Protein AF-A0A2T7V5H2-F1 (afdb_monomer_lite)

Foldseek 3Di:
DDDDPPPDDDDCNAPLCNQAPPDDPVVLLVCLADPVLVVQQQPPPWGHDDDPDTAGRAHDDPWDWDQDPQVSDTFTWGQHHNRDTWGQFDWDDDPDGAIETDGNDPVRVVVVCVVVPDDPPDHDYDDDDDDDDDDDDD

pLDDT: mean 70.12, std 19.69, range [25.98, 92.31]

Radius of gyration: 20.28 Å; chains: 1; bounding box: 45×27×68 Å

Structure (mmCIF, N/CA/C/O backbone):
data_AF-A0A2T7V5H2-F1
#
_entry.id   AF-A0A2T7V5H2-F1
#
loop_
_atom_site.group_PDB
_atom_site.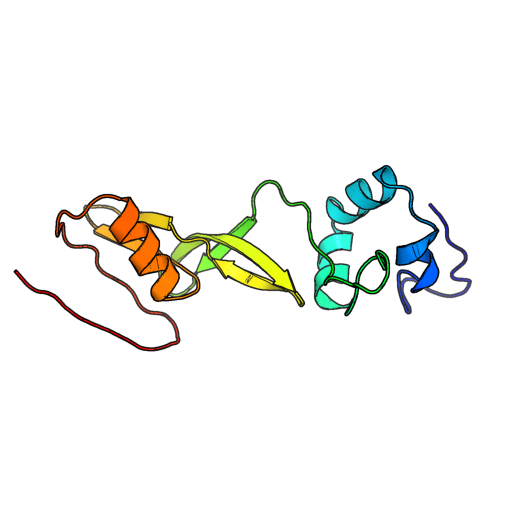id
_atom_site.type_symbol
_atom_site.label_atom_id
_atom_site.label_alt_id
_atom_site.label_comp_id
_atom_site.label_asym_id
_atom_site.label_entity_id
_atom_site.label_seq_id
_atom_site.pdbx_PDB_ins_code
_atom_site.Cartn_x
_atom_site.Cartn_y
_atom_site.Cartn_z
_atom_site.occupancy
_atom_site.B_iso_or_equiv
_atom_site.auth_seq_id
_atom_site.auth_comp_id
_atom_site.auth_asym_id
_atom_site.auth_atom_id
_atom_site.pdbx_PDB_model_num
ATOM 1 N N . MET A 1 1 ? 5.709 6.382 -27.370 1.00 47.69 1 MET A N 1
ATOM 2 C CA . MET A 1 1 ? 5.971 5.511 -26.205 1.00 47.69 1 MET A CA 1
ATOM 3 C C . MET A 1 1 ? 6.611 4.250 -26.751 1.00 47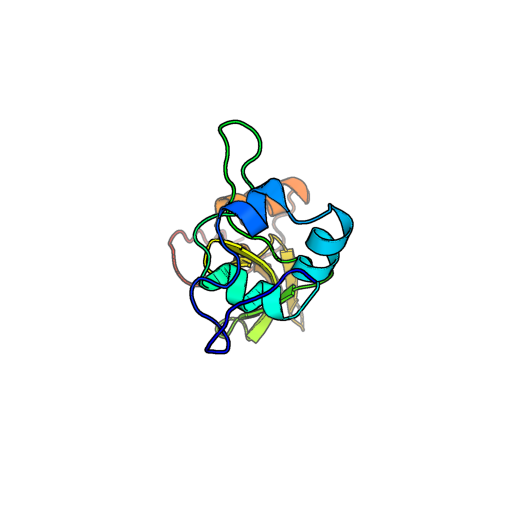.69 1 MET A C 1
ATOM 5 O O . MET A 1 1 ? 5.943 3.560 -27.504 1.00 47.69 1 MET A O 1
ATOM 9 N N . GLY A 1 2 ? 7.921 4.077 -26.551 1.00 39.69 2 GLY A N 1
ATOM 10 C CA . GLY A 1 2 ? 8.749 3.197 -27.388 1.00 39.69 2 GLY A CA 1
ATOM 11 C C . GLY A 1 2 ? 8.241 1.757 -27.470 1.00 39.69 2 GLY A C 1
ATOM 12 O O . GLY A 1 2 ? 8.140 1.091 -26.444 1.00 39.69 2 GLY A O 1
ATOM 13 N N . GLY A 1 3 ? 7.953 1.307 -28.691 1.00 34.72 3 GLY A N 1
ATOM 14 C CA . GLY A 1 3 ? 7.560 -0.060 -29.000 1.00 34.72 3 GLY A CA 1
ATOM 15 C C . GLY A 1 3 ? 7.834 -0.388 -30.465 1.00 34.72 3 GLY A C 1
ATOM 16 O O . GLY A 1 3 ? 7.487 0.400 -31.343 1.00 34.72 3 GLY A O 1
ATOM 17 N N . ASP A 1 4 ? 8.437 -1.554 -30.691 1.00 43.16 4 ASP A N 1
ATOM 18 C CA . ASP A 1 4 ? 8.028 -2.442 -31.779 1.00 43.16 4 ASP A CA 1
ATOM 19 C C . ASP A 1 4 ? 8.130 -3.901 -31.297 1.00 43.16 4 ASP A C 1
ATOM 21 O O . ASP A 1 4 ? 9.176 -4.550 -31.355 1.00 43.16 4 ASP A O 1
ATOM 25 N N . ASP A 1 5 ? 7.011 -4.376 -30.750 1.00 52.88 5 ASP A N 1
ATOM 26 C CA . ASP A 1 5 ? 6.768 -5.737 -30.273 1.00 52.88 5 ASP A CA 1
ATOM 27 C C . ASP A 1 5 ? 6.081 -6.528 -31.390 1.00 52.88 5 ASP A C 1
ATOM 29 O O . ASP A 1 5 ? 4.908 -6.891 -31.280 1.00 52.88 5 ASP A O 1
ATOM 33 N N . GLY A 1 6 ? 6.796 -6.740 -32.496 1.00 43.31 6 GLY A N 1
ATOM 34 C CA . GLY A 1 6 ? 6.236 -6.973 -33.831 1.00 43.31 6 GLY A CA 1
ATOM 35 C C . GLY A 1 6 ? 5.228 -8.110 -34.051 1.00 43.31 6 GLY A C 1
ATOM 36 O O . GLY A 1 6 ? 4.857 -8.323 -35.202 1.00 43.31 6 GLY A O 1
ATOM 37 N N . LYS A 1 7 ? 4.760 -8.854 -33.034 1.00 44.16 7 LYS A N 1
ATOM 38 C CA . LYS A 1 7 ? 3.626 -9.772 -33.220 1.00 44.16 7 LYS A CA 1
ATOM 39 C C . LYS A 1 7 ? 2.490 -9.759 -32.197 1.00 44.16 7 LYS A C 1
ATOM 41 O O . LYS A 1 7 ? 1.394 -9.972 -32.682 1.00 44.16 7 LYS A O 1
ATOM 46 N N . TRP A 1 8 ? 2.624 -9.532 -30.883 1.00 44.47 8 TRP A N 1
ATOM 47 C CA . TRP A 1 8 ? 1.439 -9.592 -29.988 1.00 44.47 8 TRP A CA 1
ATOM 48 C C . TRP A 1 8 ? 1.571 -8.844 -28.648 1.00 44.47 8 TRP A C 1
ATOM 50 O O . TRP A 1 8 ? 2.653 -8.631 -28.108 1.00 44.47 8 TRP A O 1
ATOM 60 N N . LEU A 1 9 ? 0.386 -8.531 -28.115 1.00 41.41 9 LEU A N 1
ATOM 61 C CA . LEU A 1 9 ? -0.007 -7.749 -26.941 1.00 41.41 9 LEU A CA 1
ATOM 62 C C . LEU A 1 9 ? 0.493 -8.301 -25.581 1.00 41.41 9 LEU A C 1
ATOM 64 O O . LEU A 1 9 ? -0.333 -8.739 -24.793 1.00 41.41 9 LEU A O 1
ATOM 68 N N . LEU A 1 10 ? 1.802 -8.220 -25.278 1.00 47.22 10 LEU A N 1
ATOM 69 C CA . LEU A 1 10 ? 2.489 -8.521 -23.988 1.00 47.22 10 LEU A CA 1
ATOM 70 C C . LEU A 1 10 ? 3.317 -9.833 -23.973 1.00 47.22 10 LEU A C 1
ATOM 72 O O . LEU A 1 10 ? 2.843 -10.866 -23.500 1.00 47.22 10 LEU A O 1
ATOM 76 N N . LYS A 1 11 ? 4.609 -9.786 -24.340 1.00 36.03 11 LYS A N 1
ATOM 77 C CA . LYS A 1 11 ? 5.621 -10.762 -23.866 1.00 36.03 11 LYS A CA 1
ATOM 78 C C . LYS A 1 11 ? 6.936 -10.050 -23.521 1.00 36.03 11 LYS A C 1
ATOM 80 O O . LYS A 1 11 ? 7.498 -9.371 -24.362 1.00 36.03 11 LYS A O 1
ATOM 85 N N . ASP A 1 12 ? 7.366 -10.173 -22.259 1.00 44.19 12 ASP A N 1
ATOM 86 C CA . ASP A 1 12 ? 8.454 -9.412 -21.601 1.00 44.19 12 ASP A CA 1
ATOM 87 C C . ASP A 1 12 ? 8.287 -7.877 -21.584 1.00 44.19 12 ASP A C 1
ATOM 89 O O . ASP A 1 12 ? 9.259 -7.132 -21.583 1.00 44.19 12 ASP A O 1
ATOM 93 N N . VAL A 1 13 ? 7.019 -7.455 -21.483 1.00 52.31 13 VAL A N 1
ATOM 94 C CA . VAL A 1 13 ? 6.319 -6.139 -21.442 1.00 52.31 13 VAL A CA 1
ATOM 95 C C . VAL A 1 13 ? 7.099 -4.826 -21.238 1.00 52.31 13 VAL A C 1
ATOM 97 O O . VAL A 1 13 ? 6.612 -3.766 -21.608 1.00 52.31 13 VAL A O 1
ATOM 100 N N . VAL A 1 14 ? 8.288 -4.838 -20.657 1.00 53.06 14 VAL A N 1
ATOM 101 C CA . VAL A 1 14 ? 9.285 -3.791 -20.876 1.00 53.06 14 VAL A CA 1
ATOM 102 C C . VAL A 1 14 ? 10.624 -4.515 -20.855 1.00 53.06 14 VAL A C 1
ATOM 104 O O . VAL A 1 14 ? 11.012 -5.029 -19.800 1.00 53.06 14 VAL A O 1
ATOM 107 N N . CYS A 1 15 ? 11.329 -4.556 -21.989 1.00 58.19 15 CYS A N 1
ATOM 108 C CA . CYS A 1 15 ? 12.658 -5.153 -22.055 1.00 58.19 15 CYS A CA 1
ATOM 109 C C . CYS A 1 15 ? 13.528 -4.596 -20.911 1.00 58.19 15 CYS A C 1
ATOM 111 O O . CYS A 1 15 ? 13.383 -3.427 -20.547 1.00 58.19 15 CYS A O 1
ATOM 113 N N . GLY A 1 16 ? 14.409 -5.403 -20.302 1.00 53.94 16 GLY A N 1
ATOM 114 C CA . GLY A 1 16 ? 15.227 -4.950 -19.163 1.00 53.94 16 GLY A CA 1
ATOM 115 C C . GLY A 1 16 ? 15.872 -3.583 -19.423 1.00 53.94 16 GLY A C 1
ATOM 116 O O . GLY A 1 16 ? 15.750 -2.703 -18.583 1.00 53.94 16 GLY A O 1
ATOM 117 N N . VAL A 1 17 ? 16.391 -3.397 -20.643 1.00 56.97 17 VAL A N 1
ATOM 118 C CA . VAL A 1 17 ? 16.966 -2.155 -21.193 1.00 56.97 17 VAL A CA 1
ATOM 119 C C . VAL A 1 17 ? 15.951 -1.006 -21.275 1.00 56.97 17 VAL A C 1
ATOM 121 O O . VAL A 1 17 ? 16.239 0.127 -20.912 1.00 56.97 17 VAL A O 1
ATOM 124 N N . CYS A 1 18 ? 14.723 -1.284 -21.697 1.00 55.97 18 CYS A N 1
ATOM 125 C CA . CYS A 1 18 ? 13.651 -0.310 -21.850 1.00 55.97 18 CYS A CA 1
ATOM 126 C C . CYS A 1 18 ? 13.236 0.261 -20.476 1.00 55.97 18 CYS A C 1
ATOM 128 O O . CYS A 1 18 ? 13.006 1.461 -20.325 1.00 55.97 18 CYS A O 1
ATOM 130 N N . ASN A 1 19 ? 13.222 -0.590 -19.441 1.00 53.19 19 ASN A N 1
ATOM 131 C CA . ASN A 1 19 ? 12.900 -0.195 -18.068 1.00 53.19 19 ASN A CA 1
ATOM 132 C C . ASN A 1 19 ? 14.096 0.453 -17.350 1.00 53.19 19 ASN A C 1
ATOM 134 O O . ASN A 1 19 ? 13.901 1.153 -16.357 1.00 53.19 19 ASN A O 1
ATOM 138 N N . THR A 1 20 ? 15.330 0.192 -17.799 1.00 54.56 20 THR A N 1
ATOM 139 C CA . THR A 1 20 ? 16.552 0.695 -17.158 1.00 54.56 20 THR A CA 1
ATOM 140 C C . THR A 1 20 ? 17.102 1.969 -17.787 1.00 54.56 20 THR A C 1
ATOM 142 O O . THR A 1 20 ? 17.542 2.854 -17.051 1.00 54.56 20 THR A O 1
ATOM 145 N N . ASP A 1 21 ? 17.028 2.092 -19.109 1.00 55.91 21 ASP A N 1
ATOM 146 C CA . ASP A 1 21 ? 17.827 3.055 -19.872 1.00 55.91 21 ASP A CA 1
ATOM 147 C C . ASP A 1 21 ? 16.996 3.937 -20.816 1.00 55.91 21 ASP A C 1
ATOM 149 O O . ASP A 1 21 ? 17.432 5.041 -21.129 1.00 55.91 21 ASP A O 1
ATOM 153 N N . VAL A 1 22 ? 15.794 3.509 -21.226 1.00 64.88 22 VAL A N 1
ATOM 154 C CA . VAL A 1 22 ? 15.004 4.219 -22.255 1.00 64.88 22 VAL A CA 1
ATOM 155 C C . VAL A 1 22 ? 13.992 5.202 -21.667 1.00 64.88 22 VAL A C 1
ATOM 157 O O . VAL A 1 22 ? 13.866 6.315 -22.172 1.00 64.88 22 VAL A O 1
ATOM 160 N N . PHE A 1 23 ? 13.271 4.840 -20.600 1.00 66.50 23 PHE A N 1
ATOM 161 C CA . PHE A 1 23 ? 12.230 5.732 -20.081 1.00 66.50 23 PHE A CA 1
ATOM 162 C C . PHE A 1 23 ? 12.793 6.991 -19.419 1.00 66.50 23 PHE A C 1
ATOM 164 O O . PHE A 1 23 ? 13.603 6.943 -18.479 1.00 66.50 23 PHE A O 1
ATOM 171 N N . SER A 1 24 ? 12.250 8.134 -19.837 1.00 73.56 24 SER A N 1
ATOM 172 C CA . SER A 1 24 ? 12.423 9.390 -19.121 1.00 73.56 24 SER A CA 1
ATOM 173 C C . SER A 1 24 ? 11.790 9.312 -17.716 1.00 73.56 24 SER A C 1
ATOM 175 O O . SER A 1 24 ? 10.890 8.498 -17.452 1.00 73.56 24 SER A O 1
ATOM 177 N N . PRO A 1 25 ? 12.220 10.164 -16.767 1.00 77.31 25 PRO A N 1
ATOM 178 C CA . PRO A 1 25 ? 11.605 10.227 -15.442 1.00 77.31 25 PRO A CA 1
ATOM 179 C C . PRO A 1 25 ? 10.093 10.503 -15.479 1.00 77.31 25 PRO A C 1
ATOM 181 O O . PRO A 1 25 ? 9.358 9.985 -14.638 1.00 77.31 25 PRO A O 1
ATOM 184 N N . MET A 1 26 ? 9.620 11.284 -16.457 1.00 81.88 26 MET A N 1
ATOM 185 C CA . MET A 1 26 ? 8.200 11.607 -16.614 1.00 81.88 26 MET A CA 1
ATOM 186 C C . MET A 1 26 ? 7.395 10.395 -17.086 1.00 81.88 26 MET A C 1
ATOM 188 O O . MET A 1 26 ? 6.397 10.048 -16.457 1.00 81.88 26 MET A O 1
ATOM 192 N N . GLU A 1 27 ? 7.858 9.693 -18.121 1.00 78.62 27 GLU A N 1
ATOM 193 C CA . GLU A 1 27 ? 7.207 8.467 -18.603 1.00 78.62 27 GLU A CA 1
ATOM 194 C C . GLU A 1 27 ? 7.159 7.395 -17.513 1.00 78.62 27 GLU A C 1
ATOM 196 O O . GLU A 1 27 ? 6.160 6.697 -17.368 1.00 78.62 27 GLU A O 1
ATOM 201 N N . THR A 1 28 ? 8.197 7.313 -16.676 1.00 76.81 28 THR A N 1
ATOM 202 C CA . THR A 1 28 ? 8.211 6.396 -15.530 1.00 76.81 28 THR A CA 1
ATOM 203 C C . THR A 1 28 ? 7.101 6.726 -14.528 1.00 76.81 28 THR A C 1
ATOM 205 O O . THR A 1 28 ? 6.439 5.812 -14.037 1.00 76.81 28 THR A O 1
ATOM 208 N N . LYS A 1 29 ? 6.872 8.013 -14.225 1.00 82.19 29 LYS A N 1
ATOM 209 C CA . LYS A 1 29 ? 5.777 8.441 -13.338 1.00 82.19 29 LYS A CA 1
ATOM 210 C C . LYS A 1 29 ? 4.415 8.109 -13.938 1.00 82.19 29 LYS A C 1
ATOM 212 O O . LYS A 1 29 ? 3.599 7.505 -13.251 1.00 82.19 29 LYS A O 1
ATOM 217 N N . VAL A 1 30 ? 4.207 8.424 -15.218 1.00 84.00 30 VAL A N 1
ATOM 218 C CA . VAL A 1 30 ? 2.964 8.097 -15.938 1.00 84.00 30 VAL A CA 1
ATOM 219 C C . VAL A 1 30 ? 2.711 6.591 -15.909 1.00 84.00 30 VAL A C 1
ATOM 221 O O . VAL A 1 30 ? 1.629 6.151 -15.538 1.00 84.00 30 VAL A O 1
ATOM 224 N N . MET A 1 31 ? 3.732 5.780 -16.186 1.00 82.31 31 MET A N 1
ATOM 225 C CA . MET A 1 31 ? 3.621 4.323 -16.142 1.00 82.31 31 MET A CA 1
ATOM 226 C C . MET A 1 31 ? 3.288 3.781 -14.746 1.00 82.31 31 MET A C 1
ATOM 228 O O . MET A 1 31 ? 2.568 2.791 -14.656 1.00 82.31 31 MET A O 1
ATOM 232 N N . ARG A 1 32 ? 3.797 4.392 -13.667 1.00 83.50 32 ARG A N 1
ATOM 233 C CA . ARG A 1 32 ? 3.504 3.987 -12.276 1.00 83.50 32 ARG A CA 1
ATOM 234 C C . ARG A 1 32 ? 2.132 4.439 -11.781 1.00 83.50 32 ARG A C 1
ATOM 236 O O . ARG A 1 32 ? 1.593 3.791 -10.894 1.00 83.50 32 ARG A O 1
ATOM 243 N N . ALA A 1 33 ? 1.602 5.527 -12.334 1.00 86.75 33 ALA A N 1
ATOM 244 C CA . ALA A 1 33 ? 0.247 6.005 -12.063 1.00 86.75 33 ALA A CA 1
ATOM 245 C C . ALA A 1 33 ? -0.808 5.311 -12.946 1.00 86.75 33 ALA A C 1
ATOM 247 O O . ALA A 1 33 ? -1.999 5.371 -12.662 1.00 86.75 33 ALA A O 1
ATOM 248 N N . SER A 1 34 ? -0.383 4.667 -14.037 1.00 86.00 34 SER A N 1
ATOM 249 C CA . SER A 1 34 ? -1.282 3.970 -14.957 1.00 86.00 34 SER A CA 1
ATOM 250 C C . SER A 1 34 ? -1.749 2.609 -14.413 1.00 86.00 34 SER A C 1
ATOM 252 O O . SER A 1 34 ? -1.020 1.974 -13.646 1.00 86.00 34 SER A O 1
ATOM 254 N N . PRO A 1 35 ? -2.884 2.069 -14.900 1.00 84.38 35 PRO A N 1
ATOM 255 C CA . PRO A 1 35 ? -3.341 0.715 -14.565 1.00 84.38 35 PRO A CA 1
ATOM 256 C C . PRO A 1 35 ? -2.319 -0.389 -14.884 1.00 84.38 35 PRO A C 1
ATOM 258 O O . PRO A 1 35 ? -2.309 -1.441 -14.246 1.00 84.38 35 PRO A O 1
ATOM 261 N N . LEU A 1 36 ? -1.406 -0.143 -15.834 1.00 83.75 36 LEU A N 1
ATOM 262 C CA . LEU A 1 36 ? -0.325 -1.075 -16.169 1.00 83.75 36 LEU A CA 1
ATOM 263 C C . LEU A 1 36 ? 0.627 -1.307 -14.988 1.00 83.75 36 LEU A C 1
ATOM 265 O O . LEU A 1 36 ? 1.272 -2.353 -14.925 1.00 83.75 36 LEU A O 1
ATOM 269 N N . ALA A 1 37 ? 0.713 -0.370 -14.039 1.00 83.75 37 ALA A N 1
ATOM 270 C CA . ALA A 1 37 ? 1.537 -0.510 -12.844 1.00 83.75 37 ALA A CA 1
ATOM 271 C C . ALA A 1 37 ? 1.147 -1.741 -12.010 1.00 83.75 37 ALA A C 1
ATOM 273 O O . ALA A 1 37 ? 2.033 -2.405 -11.475 1.00 83.75 37 ALA A O 1
ATOM 274 N N . ILE A 1 38 ? -0.143 -2.096 -11.977 1.00 84.00 38 ILE A N 1
ATOM 275 C CA . ILE A 1 38 ? -0.652 -3.281 -11.274 1.00 84.00 38 ILE A CA 1
ATOM 276 C C . ILE A 1 38 ? -0.061 -4.543 -11.899 1.00 84.00 38 ILE A C 1
ATOM 278 O O . ILE A 1 38 ? 0.643 -5.299 -11.235 1.00 84.00 38 ILE A O 1
ATOM 282 N N . ALA A 1 39 ? -0.260 -4.737 -13.205 1.00 83.38 39 ALA A N 1
ATOM 283 C CA . ALA A 1 39 ? 0.279 -5.895 -13.917 1.00 83.38 39 ALA A CA 1
ATOM 284 C C . ALA A 1 39 ? 1.807 -5.996 -13.770 1.00 83.38 39 ALA A C 1
ATOM 286 O O . ALA A 1 39 ? 2.354 -7.086 -13.595 1.00 83.38 39 ALA A O 1
ATOM 287 N N . ARG A 1 40 ? 2.501 -4.853 -13.784 1.00 80.44 40 ARG A N 1
ATOM 288 C CA . ARG A 1 40 ? 3.949 -4.788 -13.574 1.00 80.44 40 ARG A CA 1
ATOM 289 C C . ARG A 1 40 ? 4.357 -5.223 -12.174 1.00 80.44 40 ARG A C 1
ATOM 291 O O . ARG A 1 40 ? 5.325 -5.965 -12.065 1.00 80.44 40 ARG A O 1
ATOM 298 N N . LEU A 1 41 ? 3.636 -4.811 -11.136 1.00 84.25 41 LEU A N 1
ATOM 299 C CA . LEU A 1 41 ? 3.931 -5.196 -9.757 1.00 84.25 41 LEU A CA 1
ATOM 300 C C . LEU A 1 41 ? 3.888 -6.719 -9.557 1.00 84.25 41 LEU A C 1
ATOM 302 O O . LEU A 1 41 ? 4.745 -7.265 -8.867 1.00 84.25 41 LEU A O 1
ATOM 306 N N . PHE A 1 42 ? 2.935 -7.399 -10.204 1.00 82.75 42 PHE A N 1
ATOM 307 C CA . PHE A 1 42 ? 2.780 -8.855 -10.121 1.00 82.75 42 PHE A CA 1
ATOM 308 C C . PHE A 1 42 ? 3.727 -9.636 -11.037 1.00 82.75 42 PHE A C 1
ATOM 310 O O . PHE A 1 42 ? 4.144 -10.741 -10.697 1.00 82.75 42 PHE A O 1
ATOM 317 N N . LYS A 1 43 ? 4.025 -9.117 -12.235 1.00 79.31 43 LYS A N 1
ATOM 318 C CA . LYS A 1 43 ? 4.751 -9.874 -13.270 1.00 79.31 43 LYS A CA 1
ATOM 319 C C . LYS A 1 43 ? 6.231 -9.525 -13.375 1.00 79.31 43 LYS A C 1
ATOM 321 O O . LYS A 1 43 ? 7.005 -10.355 -13.844 1.00 79.31 43 LYS A O 1
ATOM 326 N N . GLN A 1 44 ? 6.646 -8.323 -12.980 1.00 75.00 44 GLN A N 1
ATOM 327 C CA . GLN A 1 44 ? 8.038 -7.897 -13.102 1.00 75.00 44 GLN A CA 1
ATOM 328 C C . GLN A 1 44 ? 8.794 -8.153 -11.797 1.00 75.00 44 GLN A C 1
ATOM 330 O O . GLN A 1 44 ? 8.471 -7.609 -10.748 1.00 75.00 44 GLN A O 1
ATOM 335 N N . THR A 1 45 ? 9.875 -8.924 -11.883 1.00 69.38 45 THR A N 1
ATOM 336 C CA . THR A 1 45 ? 10.753 -9.221 -10.739 1.00 69.38 45 THR A CA 1
ATOM 337 C C . THR A 1 45 ? 11.688 -8.065 -10.374 1.00 69.38 45 THR A C 1
ATOM 339 O O . THR A 1 45 ? 12.239 -8.039 -9.276 1.00 69.38 45 THR A O 1
ATOM 342 N N . ARG A 1 46 ? 11.895 -7.098 -11.282 1.00 70.25 46 ARG A N 1
ATOM 343 C CA . ARG A 1 46 ? 12.859 -5.997 -11.120 1.00 70.25 46 ARG A CA 1
ATOM 344 C C . ARG A 1 46 ? 12.424 -4.706 -11.814 1.00 70.25 46 ARG A C 1
ATOM 346 O O . ARG A 1 46 ? 11.783 -4.727 -12.863 1.00 70.25 46 ARG A O 1
ATOM 353 N N . SER A 1 47 ? 12.838 -3.578 -11.245 1.00 68.81 47 SER A N 1
ATOM 354 C CA . SER A 1 47 ? 12.696 -2.226 -11.797 1.00 68.81 47 SER A CA 1
ATOM 355 C C . SER A 1 47 ? 14.011 -1.702 -12.399 1.00 68.81 47 SER A C 1
ATOM 357 O O . SER A 1 47 ? 14.985 -2.445 -12.543 1.00 68.81 47 SER A O 1
ATOM 359 N N . ARG A 1 48 ? 14.029 -0.409 -12.763 1.00 65.75 48 ARG A N 1
ATOM 360 C CA . ARG A 1 48 ? 15.188 0.320 -13.294 1.00 65.75 48 ARG A CA 1
ATOM 361 C C . ARG A 1 48 ? 16.446 0.074 -12.456 1.00 65.75 48 ARG A C 1
ATOM 363 O O . ARG A 1 48 ? 16.458 0.298 -11.247 1.00 65.75 48 ARG A O 1
ATOM 370 N N . LYS A 1 49 ? 17.528 -0.328 -13.121 1.00 64.06 49 LYS A N 1
ATOM 371 C CA . LYS A 1 49 ? 18.859 -0.439 -12.521 1.00 64.06 49 LYS A CA 1
ATOM 372 C C . LYS A 1 49 ? 19.370 0.965 -12.210 1.00 64.06 49 LYS A C 1
ATOM 374 O O . LYS A 1 49 ? 19.451 1.811 -13.095 1.00 64.06 49 LYS A O 1
ATOM 379 N N . ARG A 1 50 ? 19.726 1.210 -10.951 1.00 62.16 50 ARG A N 1
ATOM 380 C CA . ARG A 1 50 ? 20.394 2.439 -10.508 1.00 62.16 50 ARG A CA 1
ATOM 381 C C . ARG A 1 50 ? 21.743 2.038 -9.916 1.00 62.16 50 ARG A C 1
ATOM 383 O O . ARG A 1 50 ? 21.833 1.605 -8.767 1.00 62.16 50 ARG A O 1
ATOM 390 N N . GLY A 1 51 ? 22.794 2.097 -10.734 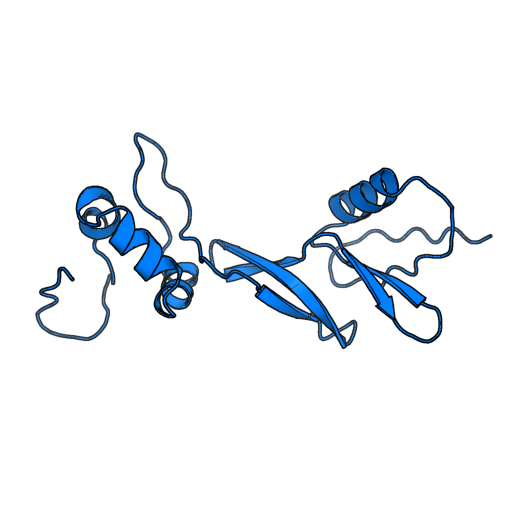1.00 66.88 51 GLY A N 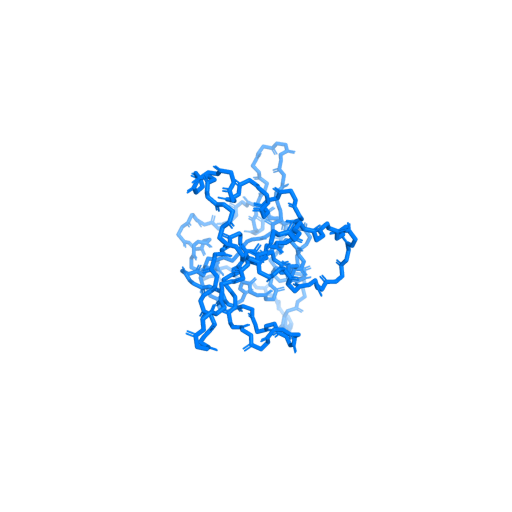1
ATOM 391 C CA . GLY A 1 51 ? 24.115 1.572 -10.370 1.00 66.88 51 GLY A CA 1
ATOM 392 C C . GLY A 1 51 ? 24.105 0.044 -10.212 1.00 66.88 51 GLY A C 1
ATOM 393 O O . GLY A 1 51 ? 23.667 -0.669 -11.111 1.00 66.88 51 GLY A O 1
ATOM 394 N N . LYS A 1 52 ? 24.575 -0.479 -9.069 1.00 58.84 52 LYS A N 1
ATOM 395 C CA . LYS A 1 52 ? 24.550 -1.927 -8.754 1.00 58.84 52 LYS A CA 1
ATOM 396 C C . LYS A 1 52 ? 23.236 -2.410 -8.114 1.00 58.84 52 LYS A C 1
ATOM 398 O O . LYS A 1 52 ? 23.137 -3.582 -7.773 1.00 58.84 52 LYS A O 1
ATOM 403 N N . ARG A 1 53 ? 22.244 -1.532 -7.923 1.00 63.38 53 ARG A N 1
ATOM 404 C CA . ARG A 1 53 ? 20.990 -1.850 -7.222 1.00 63.38 53 ARG A CA 1
ATOM 405 C C . ARG A 1 53 ? 19.805 -1.909 -8.187 1.00 63.38 53 ARG A C 1
ATOM 407 O O . ARG A 1 53 ? 19.678 -1.070 -9.081 1.00 63.38 53 ARG A O 1
ATOM 414 N N . THR A 1 54 ? 18.921 -2.874 -7.959 1.00 67.62 54 THR A N 1
ATOM 415 C CA . THR A 1 54 ? 17.588 -2.980 -8.570 1.00 67.62 54 THR A CA 1
ATOM 416 C C . THR A 1 54 ? 16.557 -3.097 -7.454 1.00 67.62 54 THR A C 1
ATOM 418 O O . THR A 1 54 ? 16.777 -3.854 -6.513 1.00 67.62 54 THR A O 1
ATOM 421 N N . ALA A 1 55 ? 15.449 -2.365 -7.552 1.00 72.06 55 ALA A N 1
ATOM 422 C CA . ALA A 1 55 ? 14.317 -2.493 -6.630 1.00 72.06 55 ALA A CA 1
ATOM 423 C C . ALA A 1 55 ? 13.172 -3.269 -7.293 1.00 72.06 55 ALA A C 1
ATOM 425 O O . ALA A 1 55 ? 13.166 -3.413 -8.519 1.00 72.06 55 ALA A O 1
ATOM 426 N N . ALA A 1 56 ? 12.181 -3.712 -6.525 1.00 74.12 56 ALA A N 1
ATOM 427 C CA . ALA A 1 56 ? 10.921 -4.179 -7.096 1.00 74.12 56 ALA A CA 1
ATOM 428 C C . ALA A 1 56 ? 10.181 -3.024 -7.812 1.00 74.12 56 ALA A C 1
ATOM 430 O O . ALA A 1 56 ? 10.440 -1.849 -7.522 1.00 74.12 56 ALA A O 1
ATOM 431 N N . PRO A 1 57 ? 9.298 -3.313 -8.784 1.00 77.94 57 PRO A N 1
ATOM 432 C CA . PRO A 1 57 ? 8.363 -2.318 -9.302 1.00 77.94 57 PRO A CA 1
ATOM 433 C C . PRO A 1 57 ? 7.506 -1.741 -8.169 1.00 77.94 57 PRO A C 1
ATOM 435 O O . PRO A 1 57 ? 7.229 -2.434 -7.198 1.00 77.94 57 PRO A O 1
ATOM 438 N N . SER A 1 58 ? 7.077 -0.489 -8.311 1.00 82.06 58 SER A N 1
ATOM 439 C CA . SER A 1 58 ? 6.160 0.162 -7.375 1.00 82.06 58 SER A CA 1
ATOM 440 C C . SER A 1 58 ? 5.005 0.812 -8.124 1.00 82.06 58 SER A C 1
ATOM 442 O O . SER A 1 58 ? 5.140 1.173 -9.300 1.00 82.06 58 SER A O 1
ATOM 444 N N . ILE A 1 59 ? 3.878 0.959 -7.436 1.00 86.94 59 ILE A N 1
ATOM 445 C CA . ILE A 1 59 ? 2.688 1.648 -7.932 1.00 86.94 59 ILE A CA 1
ATOM 446 C C . ILE A 1 59 ? 2.650 3.030 -7.290 1.00 86.94 59 ILE A C 1
ATOM 448 O O . ILE A 1 59 ? 2.978 3.186 -6.118 1.00 86.94 59 ILE A O 1
ATOM 452 N N . TYR A 1 60 ? 2.278 4.040 -8.070 1.00 85.62 60 TYR A N 1
ATOM 453 C CA . TYR A 1 60 ? 1.968 5.355 -7.531 1.00 85.62 60 TYR A CA 1
ATOM 454 C C . TYR A 1 60 ? 0.451 5.487 -7.433 1.00 85.62 60 TYR A C 1
ATOM 456 O O . TYR A 1 60 ? -0.206 5.890 -8.390 1.00 85.62 60 TYR A O 1
ATOM 464 N N . ALA A 1 61 ? -0.087 5.099 -6.281 1.00 83.81 61 ALA A N 1
ATOM 465 C CA . ALA A 1 61 ? -1.482 5.298 -5.925 1.00 83.81 61 ALA A CA 1
ATOM 466 C C . ALA A 1 61 ? -1.528 6.316 -4.774 1.00 83.81 61 ALA A C 1
ATOM 468 O O . ALA A 1 61 ? -0.887 6.069 -3.755 1.00 83.81 61 ALA A O 1
ATOM 469 N N . PRO A 1 62 ? -2.236 7.454 -4.917 1.00 82.50 62 PRO A N 1
ATOM 470 C CA . PRO A 1 62 ? -2.382 8.417 -3.825 1.00 82.50 62 PRO A CA 1
ATOM 471 C C . PRO A 1 62 ? -3.038 7.804 -2.588 1.00 82.50 62 PRO A C 1
ATOM 473 O O . PRO A 1 62 ? -2.727 8.199 -1.472 1.00 82.50 62 PRO A O 1
ATOM 476 N N . VAL A 1 63 ? -3.941 6.846 -2.809 1.00 85.44 63 VAL A N 1
ATOM 477 C CA . VAL A 1 63 ? -4.659 6.120 -1.769 1.00 85.44 63 VAL A CA 1
ATOM 478 C C . VAL A 1 63 ? -4.833 4.674 -2.222 1.00 85.44 63 VAL A C 1
ATOM 480 O O . VAL A 1 63 ? -5.082 4.418 -3.404 1.00 85.44 63 VAL A O 1
ATOM 483 N N . SER A 1 64 ? -4.686 3.730 -1.300 1.00 89.62 64 SER A N 1
ATOM 484 C CA . SER A 1 64 ? -4.838 2.304 -1.561 1.00 89.62 64 SER A CA 1
ATOM 485 C C . SER A 1 64 ? -5.452 1.629 -0.341 1.00 89.62 64 SER A C 1
ATOM 487 O O . SER A 1 64 ? -4.987 1.807 0.783 1.00 89.62 64 SER A O 1
ATOM 489 N N . TYR A 1 65 ? -6.510 0.859 -0.578 1.00 91.50 65 TYR A N 1
ATOM 490 C CA . TYR A 1 65 ? -7.317 0.249 0.470 1.00 91.50 65 TYR A CA 1
ATOM 491 C C . TYR A 1 65 ? -7.385 -1.265 0.310 1.00 91.50 65 TYR A C 1
ATOM 493 O O . TYR A 1 65 ? -7.422 -1.774 -0.813 1.00 91.50 65 TYR A O 1
ATOM 501 N N . PHE A 1 66 ? -7.390 -1.966 1.435 1.00 90.06 66 PHE A N 1
ATOM 502 C CA . PHE A 1 66 ? -7.594 -3.399 1.564 1.00 90.06 66 PHE A CA 1
ATOM 503 C C . PHE A 1 66 ? -8.920 -3.635 2.277 1.00 90.06 66 PHE A C 1
ATOM 505 O O . PHE A 1 66 ? -9.124 -3.129 3.377 1.00 90.06 66 PHE A O 1
ATOM 512 N N . ASP A 1 67 ? -9.812 -4.393 1.653 1.00 90.44 67 ASP A N 1
ATOM 513 C CA . ASP A 1 67 ? -11.009 -4.886 2.327 1.00 90.44 67 ASP A CA 1
ATOM 514 C C . ASP A 1 67 ? -10.615 -6.106 3.169 1.00 90.44 67 ASP A C 1
ATOM 516 O O . ASP A 1 67 ? -10.289 -7.158 2.611 1.00 90.44 67 ASP A O 1
ATOM 520 N N . ASP A 1 68 ? -10.555 -5.947 4.494 1.00 87.12 68 ASP A N 1
ATOM 521 C CA . ASP A 1 68 ? -10.227 -7.045 5.400 1.00 87.12 68 ASP A CA 1
ATOM 522 C C . ASP A 1 68 ? -11.481 -7.884 5.686 1.00 87.12 68 ASP A C 1
ATOM 524 O O . ASP A 1 68 ? -12.343 -7.459 6.464 1.00 87.12 68 ASP A O 1
ATOM 528 N N . PRO A 1 69 ? -11.575 -9.116 5.151 1.00 82.69 69 PRO A N 1
ATOM 529 C CA . PRO A 1 69 ? -12.767 -9.942 5.304 1.00 82.69 69 PRO A CA 1
ATOM 530 C C . PRO A 1 69 ? -13.015 -10.381 6.752 1.00 82.69 69 PRO A C 1
ATOM 532 O O . PRO A 1 69 ? -14.104 -10.864 7.059 1.00 82.69 69 PRO A O 1
ATOM 535 N N . GLN A 1 70 ? -12.023 -10.270 7.645 1.00 83.00 70 GLN A N 1
ATOM 536 C CA . GLN A 1 70 ? -12.177 -10.689 9.038 1.00 83.00 70 GLN A CA 1
ATOM 537 C C . GLN A 1 70 ? -12.761 -9.595 9.921 1.00 83.00 70 GLN A C 1
ATOM 539 O O . GLN A 1 70 ? -13.644 -9.869 10.735 1.00 83.00 70 GLN A O 1
ATOM 544 N N . SER A 1 71 ? -12.266 -8.367 9.784 1.00 80.56 71 SER A N 1
ATOM 545 C CA . SER A 1 71 ? -12.804 -7.224 10.521 1.00 80.56 71 SER A CA 1
ATOM 546 C C . SER A 1 71 ? -13.988 -6.560 9.814 1.00 80.56 71 SER A C 1
ATOM 548 O O . SER A 1 71 ? -14.762 -5.868 10.475 1.00 80.56 71 SER A O 1
ATOM 550 N N . GLY A 1 72 ? -14.155 -6.785 8.506 1.00 86.19 72 GLY A N 1
ATOM 551 C CA . GLY A 1 72 ? -15.118 -6.070 7.667 1.00 86.19 72 GLY A CA 1
ATOM 552 C C . GLY A 1 72 ? -14.769 -4.589 7.507 1.00 86.19 72 GLY A C 1
ATOM 553 O O . GLY A 1 72 ? -15.662 -3.771 7.286 1.00 86.19 72 GLY A O 1
ATOM 554 N N . LEU A 1 73 ? -13.496 -4.230 7.703 1.00 87.50 73 LEU A N 1
ATOM 555 C CA . LEU A 1 73 ? -13.005 -2.858 7.637 1.00 87.50 73 LEU A CA 1
ATOM 556 C C . LEU A 1 73 ? -12.219 -2.626 6.353 1.00 87.50 73 LEU A C 1
ATOM 558 O O . LEU A 1 73 ? -11.461 -3.480 5.895 1.00 87.50 73 LEU A O 1
ATOM 562 N N . LEU A 1 74 ? -12.347 -1.407 5.836 1.00 91.62 74 LEU A N 1
ATOM 563 C CA . LEU A 1 74 ? -11.507 -0.913 4.761 1.00 91.62 74 LEU A CA 1
ATOM 564 C C . LEU A 1 74 ? -10.239 -0.307 5.371 1.00 91.62 74 LEU A C 1
ATOM 566 O O . LEU A 1 74 ? -10.285 0.766 5.968 1.00 91.62 74 LEU A O 1
ATOM 570 N N . LEU A 1 75 ? -9.123 -1.018 5.250 1.00 92.31 75 LEU A N 1
ATOM 571 C CA . LEU A 1 75 ? -7.846 -0.656 5.858 1.00 92.31 75 LEU A CA 1
ATOM 572 C C . LEU A 1 75 ? -6.933 0.013 4.838 1.00 92.31 75 LEU A C 1
ATOM 574 O O . LEU A 1 75 ? -6.823 -0.443 3.699 1.00 92.31 75 LEU A O 1
ATOM 578 N N . GLU A 1 76 ? -6.225 1.063 5.243 1.00 91.69 76 GLU A N 1
ATOM 579 C CA . GLU A 1 76 ? -5.175 1.639 4.404 1.00 91.69 76 GLU A CA 1
ATOM 580 C C . GLU A 1 76 ? -4.019 0.649 4.235 1.00 91.69 76 GLU A C 1
ATOM 582 O O . GLU A 1 76 ? -3.528 0.057 5.204 1.00 91.69 76 GLU A O 1
ATOM 587 N N . GLN A 1 77 ? -3.596 0.457 2.986 1.00 92.06 77 GLN A N 1
ATOM 588 C CA . GLN A 1 77 ? -2.522 -0.459 2.626 1.00 92.06 77 GLN A CA 1
ATOM 589 C C . GLN A 1 77 ? -1.565 0.159 1.607 1.00 92.06 77 GLN A C 1
ATOM 591 O O . GLN A 1 77 ? -1.947 0.964 0.757 1.00 92.06 77 GLN A O 1
ATOM 596 N N . GLU A 1 78 ? -0.346 -0.355 1.591 1.00 89.25 78 GLU A N 1
ATOM 597 C CA . GLU A 1 78 ? 0.596 -0.213 0.493 1.00 89.25 78 GLU A CA 1
ATOM 598 C C . GLU A 1 78 ? 0.799 -1.563 -0.199 1.00 89.25 78 GLU A C 1
ATOM 600 O O . GLU A 1 78 ? 0.812 -2.620 0.432 1.00 89.25 78 GLU A O 1
ATOM 605 N N . LEU A 1 79 ? 0.954 -1.532 -1.522 1.00 87.50 79 LEU A N 1
ATOM 606 C CA . LEU A 1 79 ? 1.241 -2.728 -2.303 1.00 87.50 79 LEU A CA 1
ATOM 607 C C . LEU A 1 79 ? 2.756 -2.910 -2.443 1.00 87.50 79 LEU A C 1
ATOM 609 O O . LEU A 1 79 ? 3.425 -2.197 -3.195 1.00 87.50 79 LEU A O 1
ATOM 613 N N . GLY A 1 80 ? 3.281 -3.897 -1.723 1.00 82.94 80 GLY A N 1
ATOM 614 C CA . GLY A 1 80 ? 4.662 -4.352 -1.792 1.00 82.94 80 GLY A CA 1
ATOM 615 C C . GLY A 1 80 ? 4.968 -5.183 -3.042 1.00 82.94 80 GLY A C 1
ATOM 616 O O . GLY A 1 80 ? 4.136 -5.404 -3.927 1.00 82.94 80 GLY A O 1
ATOM 617 N N . SER A 1 81 ? 6.205 -5.675 -3.127 1.00 80.56 81 SER A N 1
ATOM 618 C CA . SER A 1 81 ? 6.671 -6.470 -4.268 1.00 80.56 81 SER A CA 1
ATOM 619 C C . SER A 1 81 ? 5.807 -7.708 -4.510 1.00 80.56 81 SER A C 1
ATOM 621 O O . SER A 1 81 ? 5.448 -8.407 -3.565 1.00 80.56 81 SER A O 1
ATOM 623 N N . GLY A 1 82 ? 5.498 -8.004 -5.775 1.00 82.12 82 GLY A N 1
ATOM 624 C CA . GLY A 1 82 ? 4.646 -9.144 -6.119 1.00 82.12 82 GLY A CA 1
ATOM 625 C C . GLY A 1 82 ? 3.173 -8.949 -5.749 1.00 82.12 82 GLY A C 1
ATOM 626 O O . GLY A 1 82 ? 2.412 -9.909 -5.819 1.00 82.12 82 GLY A O 1
ATOM 627 N N . GLY A 1 83 ? 2.772 -7.732 -5.362 1.00 81.69 83 GLY A N 1
ATOM 628 C CA . GLY A 1 83 ? 1.402 -7.408 -4.969 1.00 81.69 83 GLY A CA 1
ATOM 629 C C . GLY A 1 83 ? 1.044 -7.846 -3.554 1.00 81.69 83 GLY A C 1
ATOM 630 O O . GLY A 1 83 ? -0.132 -8.035 -3.258 1.00 81.69 83 GLY A O 1
ATOM 631 N N . GLN A 1 84 ? 2.041 -8.023 -2.684 1.00 85.75 84 GLN A N 1
ATOM 632 C CA . GLN A 1 84 ? 1.797 -8.260 -1.265 1.00 85.75 84 GLN A CA 1
ATOM 633 C C . GLN A 1 84 ? 1.148 -7.025 -0.636 1.00 85.75 84 GLN A C 1
ATOM 635 O O . GLN A 1 84 ? 1.677 -5.922 -0.747 1.00 85.75 84 GLN A O 1
ATOM 640 N N . SER A 1 85 ? 0.005 -7.218 0.016 1.00 87.06 85 SER A N 1
ATOM 641 C CA . SER A 1 85 ? -0.652 -6.177 0.804 1.00 87.06 85 SER A CA 1
ATOM 642 C C . SER A 1 85 ? 0.128 -5.947 2.097 1.00 87.06 85 SER A C 1
ATOM 644 O O . SER A 1 85 ? 0.387 -6.892 2.842 1.00 87.06 85 SER A O 1
ATOM 646 N N . MET A 1 86 ? 0.521 -4.700 2.343 1.00 89.50 86 MET A N 1
ATOM 647 C CA . MET A 1 86 ? 1.094 -4.248 3.605 1.00 89.50 86 MET A CA 1
ATOM 648 C C . MET A 1 86 ? 0.145 -3.221 4.211 1.00 89.50 86 MET A C 1
ATOM 650 O O . MET A 1 86 ? 0.091 -2.071 3.779 1.00 89.50 86 MET A O 1
ATOM 654 N N . VAL A 1 87 ? -0.625 -3.645 5.205 1.00 91.69 87 VAL A N 1
ATOM 655 C CA . VAL A 1 87 ? -1.520 -2.776 5.970 1.00 91.69 87 VAL A CA 1
ATOM 656 C C . VAL A 1 87 ? -0.694 -1.826 6.832 1.00 91.69 87 VAL A C 1
ATOM 658 O O . VAL A 1 87 ? 0.162 -2.261 7.615 1.00 91.69 87 VAL A O 1
ATOM 661 N N . TRP A 1 88 ? -0.964 -0.531 6.696 1.00 90.31 88 TRP A N 1
ATOM 662 C CA . TRP A 1 88 ? -0.309 0.496 7.498 1.00 90.31 88 TRP A CA 1
ATOM 663 C C . TRP A 1 88 ? -0.811 0.441 8.946 1.00 90.31 88 TRP A C 1
ATOM 665 O O . TRP A 1 88 ? -2.000 0.177 9.161 1.00 90.31 88 TRP A O 1
ATOM 675 N N . PRO A 1 89 ? 0.064 0.683 9.943 1.00 91.62 89 PRO A N 1
ATOM 676 C CA . PRO A 1 89 ? -0.361 0.821 11.327 1.00 91.62 89 PRO A CA 1
ATOM 677 C C . PRO A 1 89 ? -1.376 1.954 11.450 1.00 91.62 89 PRO A C 1
ATOM 679 O O . PRO A 1 89 ? -1.057 3.112 11.192 1.00 91.62 89 PRO A O 1
ATOM 682 N N . GLN A 1 90 ? -2.598 1.617 11.847 1.00 90.81 90 GLN A N 1
ATOM 683 C CA . GLN A 1 90 ? -3.694 2.574 11.948 1.00 90.81 90 GLN A CA 1
ATOM 684 C C . GLN A 1 90 ? -4.639 2.219 13.094 1.00 90.81 90 GLN A C 1
ATOM 686 O O . GLN A 1 90 ? -4.823 1.046 13.436 1.00 90.81 90 GLN A O 1
ATOM 691 N N . VAL A 1 91 ? -5.243 3.250 13.686 1.00 89.81 91 VAL A N 1
ATOM 692 C CA . VAL A 1 91 ? -6.305 3.107 14.684 1.00 89.81 91 VAL A CA 1
ATOM 693 C C . VAL A 1 91 ? -7.645 3.198 13.972 1.00 89.81 91 VAL A C 1
ATOM 695 O O . VAL A 1 91 ? -7.945 4.201 13.330 1.00 89.81 91 VAL A O 1
ATOM 698 N N . ASN A 1 92 ? -8.466 2.169 14.130 1.00 87.00 92 ASN A N 1
ATOM 699 C CA . ASN A 1 92 ? -9.800 2.103 13.561 1.00 87.00 92 ASN A CA 1
ATOM 700 C C . ASN A 1 92 ? -10.835 2.314 14.659 1.00 87.00 92 ASN A C 1
ATOM 702 O O . ASN A 1 92 ? -10.850 1.599 15.664 1.00 87.00 92 ASN A O 1
ATOM 706 N N . TYR A 1 93 ? -11.733 3.271 14.448 1.00 85.25 93 TYR A N 1
ATOM 707 C CA . TYR A 1 93 ? -12.909 3.438 15.288 1.00 85.25 93 TYR A CA 1
ATOM 708 C C . TYR A 1 93 ? -14.075 2.644 14.696 1.00 85.25 93 TYR A C 1
ATOM 710 O O . TYR A 1 93 ? -14.545 2.923 13.595 1.00 85.25 93 TYR A O 1
ATOM 718 N N . VAL A 1 94 ? -14.532 1.645 15.442 1.00 82.25 94 VAL A N 1
ATOM 719 C CA . VAL A 1 94 ? -15.648 0.765 15.106 1.00 82.25 94 VAL A CA 1
ATOM 720 C C . VAL A 1 94 ? -16.793 1.054 16.085 1.00 82.25 94 VAL A C 1
ATOM 722 O O . VAL A 1 94 ? -16.712 0.688 17.264 1.00 82.25 94 VAL A O 1
ATOM 725 N N . PRO A 1 95 ? -17.874 1.711 15.634 1.00 77.19 95 PRO A N 1
ATOM 726 C CA . PRO A 1 95 ? -19.031 1.990 16.475 1.00 77.19 95 PRO A CA 1
ATOM 727 C C . PRO A 1 95 ? -19.619 0.719 17.123 1.00 77.19 95 PRO A C 1
ATOM 729 O O . PRO A 1 95 ? -19.525 -0.372 16.552 1.00 77.19 95 PRO A O 1
ATOM 732 N N . PRO A 1 96 ? -20.264 0.828 18.299 1.00 73.94 96 PRO A N 1
ATOM 733 C CA . PRO A 1 96 ? -20.535 2.068 19.032 1.00 73.94 96 PRO A CA 1
ATOM 734 C C . PRO A 1 96 ? -19.351 2.601 19.858 1.00 73.94 96 PRO A C 1
ATOM 736 O O . PRO A 1 96 ? -19.247 3.806 20.033 1.00 73.94 96 PRO A O 1
ATOM 739 N N . GLU A 1 97 ? -18.436 1.757 20.341 1.00 73.25 97 GLU A N 1
ATOM 740 C CA . GLU A 1 97 ? -17.368 2.190 21.270 1.00 73.25 97 GLU A CA 1
ATOM 741 C C . GLU A 1 97 ? -16.100 1.322 21.183 1.00 73.25 97 GLU A C 1
ATOM 743 O O . GLU A 1 97 ? -15.380 1.139 22.163 1.00 73.25 97 GLU A O 1
ATOM 748 N N . ARG A 1 98 ? -15.813 0.711 20.029 1.00 78.62 98 ARG A N 1
ATOM 749 C CA . ARG A 1 98 ? -14.627 -0.141 19.882 1.00 78.62 98 ARG A CA 1
ATOM 750 C C . ARG A 1 98 ? -13.554 0.609 19.121 1.00 78.62 98 ARG A C 1
ATOM 752 O O . ARG A 1 98 ? -13.771 1.028 17.995 1.00 78.62 98 ARG A O 1
ATOM 759 N N . MET A 1 99 ? -12.375 0.730 19.712 1.00 83.56 99 MET A N 1
ATOM 760 C CA . MET A 1 99 ? -11.174 1.078 18.966 1.00 83.56 99 MET A CA 1
ATOM 761 C C . MET A 1 99 ? -10.358 -0.196 18.749 1.00 83.56 99 MET A C 1
ATOM 763 O O . MET A 1 99 ? -10.182 -1.009 19.666 1.00 83.56 99 MET A O 1
ATOM 767 N N . THR A 1 100 ? -9.894 -0.396 17.525 1.00 85.00 100 THR A N 1
ATOM 768 C CA . THR A 1 100 ? -8.997 -1.491 17.157 1.00 85.00 100 THR A CA 1
ATOM 769 C C . THR A 1 100 ? -7.757 -0.912 16.495 1.00 85.00 100 THR A C 1
ATOM 771 O O . THR A 1 100 ? -7.778 0.201 15.976 1.00 85.00 100 THR A O 1
ATOM 774 N N . VAL A 1 101 ? -6.650 -1.646 16.540 1.00 87.94 101 VAL A N 1
ATOM 775 C CA . VAL A 1 101 ? -5.429 -1.280 15.818 1.00 87.94 101 VAL A CA 1
ATOM 776 C C . VAL A 1 101 ? -5.174 -2.352 14.780 1.00 87.94 101 VAL A C 1
ATOM 778 O O . VAL A 1 101 ? -5.153 -3.538 15.118 1.00 87.94 101 VAL A O 1
ATOM 781 N N . SER A 1 102 ? -4.973 -1.925 13.539 1.00 89.62 102 SER A N 1
ATOM 782 C CA . SER A 1 102 ? -4.601 -2.800 12.431 1.00 89.62 102 SER A CA 1
ATOM 783 C C . SER A 1 102 ? -3.196 -2.458 11.963 1.00 89.62 102 SER A C 1
ATOM 785 O O . SER A 1 102 ? -2.838 -1.287 11.889 1.00 89.62 102 SER A O 1
ATOM 787 N N . ALA A 1 103 ? -2.402 -3.479 11.656 1.00 88.81 103 ALA A N 1
ATOM 788 C CA . ALA A 1 103 ? -1.072 -3.361 11.070 1.00 88.81 103 ALA A CA 1
ATOM 789 C C . ALA A 1 103 ? -0.707 -4.680 10.376 1.00 88.81 103 ALA A C 1
ATOM 791 O O . ALA A 1 103 ? -1.326 -5.712 10.639 1.00 88.81 103 ALA A O 1
ATOM 792 N N . THR A 1 104 ? 0.325 -4.655 9.531 1.00 88.44 104 THR A N 1
ATOM 793 C CA . THR A 1 104 ? 0.874 -5.873 8.905 1.00 88.44 104 THR A CA 1
ATOM 794 C C . THR A 1 104 ? 1.469 -6.837 9.937 1.00 88.44 104 THR A C 1
ATOM 796 O O . THR A 1 104 ? 1.334 -8.050 9.802 1.00 88.44 104 THR A O 1
ATOM 799 N N . ASP A 1 105 ? 2.107 -6.312 10.985 1.00 88.00 105 ASP A N 1
ATOM 800 C CA . ASP A 1 105 ? 2.723 -7.103 12.046 1.00 88.00 105 ASP A CA 1
ATOM 801 C C . ASP A 1 105 ? 2.520 -6.481 13.437 1.00 88.00 105 ASP A C 1
ATOM 803 O O . ASP A 1 105 ? 2.218 -5.295 13.605 1.00 88.00 105 ASP A O 1
ATOM 807 N N . ALA A 1 106 ? 2.689 -7.315 14.466 1.00 84.44 106 ALA A N 1
ATOM 808 C CA . ALA A 1 106 ? 2.471 -6.916 15.851 1.00 84.44 106 ALA A CA 1
ATOM 809 C C . ALA A 1 106 ? 3.495 -5.886 16.356 1.00 84.44 106 ALA A C 1
ATOM 811 O O . ALA A 1 106 ? 3.177 -5.128 17.271 1.00 84.44 106 ALA A O 1
ATOM 812 N N . ALA A 1 107 ? 4.715 -5.851 15.808 1.00 88.12 107 ALA A N 1
ATOM 813 C CA . ALA A 1 107 ? 5.728 -4.898 16.246 1.00 88.12 107 ALA A CA 1
ATOM 814 C C . ALA A 1 107 ? 5.350 -3.482 15.801 1.00 88.12 107 ALA A C 1
ATOM 816 O O . ALA A 1 107 ? 5.344 -2.578 16.635 1.00 88.12 107 ALA A O 1
ATOM 817 N N . SER A 1 108 ? 4.925 -3.310 14.547 1.00 87.31 108 SER A N 1
ATOM 818 C CA . SER A 1 108 ? 4.442 -2.020 14.047 1.00 87.31 108 SER A CA 1
ATOM 819 C C . SER A 1 108 ? 3.152 -1.557 14.729 1.00 87.31 108 SER A C 1
ATOM 821 O O . SER A 1 108 ? 3.001 -0.368 15.004 1.00 87.31 108 SER A O 1
ATOM 823 N N . ALA A 1 109 ? 2.242 -2.474 15.080 1.00 87.06 109 ALA A N 1
ATOM 824 C CA . ALA A 1 109 ? 1.076 -2.125 15.898 1.00 87.06 109 ALA A CA 1
ATOM 825 C C . ALA A 1 109 ? 1.489 -1.592 17.283 1.00 87.06 109 ALA A C 1
ATOM 827 O O . ALA A 1 109 ? 0.985 -0.564 17.732 1.00 87.06 109 ALA A O 1
ATOM 828 N N . ASN A 1 110 ? 2.426 -2.272 17.952 1.00 86.38 110 ASN A N 1
ATOM 829 C CA . ASN A 1 110 ? 2.932 -1.869 19.268 1.00 86.38 110 ASN A CA 1
ATOM 830 C C . ASN A 1 110 ? 3.687 -0.538 19.229 1.00 86.38 110 ASN A C 1
ATOM 832 O O . ASN A 1 110 ? 3.594 0.241 20.175 1.00 86.38 110 ASN A O 1
ATOM 836 N N . GLU A 1 111 ? 4.416 -0.271 18.148 1.00 89.25 111 GLU A N 1
ATOM 837 C CA . GLU A 1 111 ? 5.086 1.007 17.923 1.00 89.25 111 GLU A CA 1
ATOM 838 C C . GLU A 1 111 ? 4.082 2.156 17.817 1.00 89.25 111 GLU A C 1
ATOM 840 O O . GLU A 1 111 ? 4.209 3.124 18.561 1.00 89.25 111 GLU A O 1
ATOM 845 N N . LEU A 1 112 ? 3.021 2.002 17.019 1.00 87.44 112 LEU A N 1
ATOM 846 C CA . LEU A 1 112 ? 1.959 3.008 16.934 1.00 87.44 112 LEU A CA 1
ATOM 847 C C . LEU A 1 112 ? 1.323 3.289 18.304 1.00 87.44 112 LEU A C 1
ATOM 849 O O . LEU A 1 112 ? 1.111 4.439 18.674 1.00 87.44 112 LEU A O 1
ATOM 853 N N . ILE A 1 113 ? 1.028 2.244 19.078 1.00 85.75 113 ILE A N 1
ATOM 854 C CA . ILE A 1 113 ? 0.423 2.386 20.413 1.00 85.75 113 ILE A CA 1
ATOM 855 C C . ILE A 1 113 ? 1.361 3.115 21.374 1.00 85.75 113 ILE A C 1
ATOM 857 O O . ILE A 1 113 ? 0.908 3.928 22.180 1.00 85.75 113 ILE A O 1
ATOM 861 N N . ARG A 1 114 ? 2.662 2.819 21.302 1.00 85.25 114 ARG A N 1
ATOM 862 C CA . ARG A 1 114 ? 3.682 3.499 22.101 1.00 85.25 114 ARG A CA 1
ATOM 863 C C . ARG A 1 114 ? 3.737 4.983 21.742 1.00 85.25 114 ARG A C 1
ATOM 865 O O . ARG A 1 114 ? 3.743 5.816 22.645 1.00 85.25 114 ARG A O 1
ATOM 872 N N . ASP A 1 115 ? 3.743 5.297 20.451 1.00 85.50 115 ASP A N 1
ATOM 873 C CA . ASP A 1 115 ? 3.841 6.665 19.943 1.00 85.50 115 ASP A CA 1
ATOM 874 C C . ASP A 1 115 ? 2.590 7.496 20.275 1.00 85.50 115 ASP A C 1
ATOM 876 O O . ASP A 1 115 ? 2.694 8.691 20.548 1.00 85.50 115 ASP A O 1
ATOM 880 N N . LEU A 1 116 ? 1.416 6.859 20.353 1.00 82.56 116 LEU A N 1
ATOM 881 C CA . LEU A 1 116 ? 0.164 7.485 20.796 1.00 82.56 116 LEU A CA 1
ATOM 882 C C . LEU A 1 116 ? 0.121 7.818 22.301 1.00 82.56 116 LEU A C 1
ATOM 884 O O . LEU A 1 116 ? -0.850 8.421 22.751 1.00 82.56 116 LEU A O 1
ATOM 888 N N . GLY A 1 117 ? 1.159 7.479 23.075 1.00 64.69 117 GLY A N 1
ATOM 889 C CA . GLY A 1 117 ? 1.302 7.897 24.470 1.00 64.69 117 GLY A CA 1
ATOM 890 C C . GLY A 1 117 ? 0.334 7.180 25.414 1.00 64.69 117 GLY A C 1
ATOM 891 O O . GLY A 1 117 ? -0.696 7.725 25.791 1.00 64.69 117 GLY A O 1
ATOM 892 N N . HIS A 1 118 ? 0.687 5.951 25.805 1.00 49.75 118 HIS A N 1
ATOM 893 C CA . HIS A 1 118 ? -0.001 5.089 26.778 1.00 49.75 118 HIS A CA 1
ATOM 894 C C . HIS A 1 118 ? -1.045 5.761 27.704 1.00 49.75 118 HIS A C 1
ATOM 896 O O . HIS A 1 118 ? -0.712 6.310 28.752 1.00 49.75 118 HIS A O 1
ATOM 902 N N . SER A 1 119 ? -2.324 5.527 27.407 1.00 40.12 119 SER A N 1
ATOM 903 C CA . SER A 1 119 ? -3.332 5.210 28.424 1.00 40.12 119 SER A CA 1
ATOM 904 C C . SER A 1 119 ? -3.919 3.839 28.067 1.00 40.12 119 SER A C 1
ATOM 906 O O . SER A 1 119 ? -4.179 3.598 26.884 1.00 40.12 119 SER A O 1
ATOM 908 N N . PRO A 1 120 ? -4.090 2.903 29.020 1.00 43.47 120 PRO A N 1
ATOM 909 C CA . PRO A 1 120 ? -4.625 1.567 28.775 1.00 43.47 120 PRO A CA 1
ATOM 910 C C . PRO A 1 120 ? -6.143 1.634 28.551 1.00 43.47 120 PRO A C 1
ATOM 912 O O . PRO A 1 120 ? -6.927 1.032 29.277 1.00 43.47 120 PRO A O 1
ATOM 915 N N . THR A 1 121 ? -6.583 2.377 27.541 1.00 44.50 121 THR A N 1
ATOM 916 C CA . THR A 1 121 ? -7.988 2.434 27.145 1.00 44.50 121 THR A CA 1
ATOM 917 C C . THR A 1 121 ? -8.231 1.345 26.104 1.00 44.50 121 THR A C 1
ATOM 919 O O . THR A 1 121 ? -8.162 1.575 24.905 1.00 44.50 121 THR A O 1
ATOM 922 N N . CYS A 1 122 ? -8.421 0.121 26.601 1.00 45.19 122 CYS A N 1
ATOM 923 C CA . CYS A 1 122 ? -9.154 -0.993 25.988 1.00 45.19 122 CYS A CA 1
ATOM 924 C C . CYS A 1 122 ? -9.180 -1.056 24.439 1.00 45.19 122 CYS A C 1
ATOM 926 O O . CYS A 1 122 ? -10.237 -0.983 23.813 1.00 45.19 122 CYS A O 1
ATOM 928 N N . LEU A 1 123 ? -8.020 -1.244 23.805 1.00 44.44 123 LEU A N 1
ATOM 929 C CA . LEU A 1 123 ? -7.946 -1.586 22.382 1.00 44.44 123 LEU A CA 1
ATOM 930 C C . LEU A 1 123 ? -8.119 -3.102 22.228 1.00 44.44 123 LEU A C 1
ATOM 932 O O . LEU A 1 123 ? -7.282 -3.892 22.674 1.00 44.44 123 LEU A O 1
ATOM 936 N N . ARG A 1 124 ? -9.225 -3.532 21.613 1.00 39.56 124 ARG A N 1
ATOM 937 C CA . ARG A 1 124 ? -9.452 -4.947 21.282 1.00 39.56 124 ARG A CA 1
ATOM 938 C C . ARG A 1 124 ? -8.704 -5.264 19.989 1.00 39.56 124 ARG A C 1
ATOM 940 O O . ARG A 1 124 ? -9.125 -4.864 18.910 1.00 39.56 124 ARG A O 1
ATOM 947 N N . PHE A 1 125 ? -7.608 -6.007 20.091 1.00 39.81 125 PHE A N 1
ATOM 948 C CA . PHE A 1 125 ? -6.906 -6.546 18.926 1.00 39.81 125 PHE A CA 1
ATOM 949 C C . PHE A 1 125 ? -7.701 -7.717 18.356 1.00 39.81 125 PHE A C 1
ATOM 951 O O . PHE A 1 125 ? -7.854 -8.746 19.017 1.00 39.81 125 PHE A O 1
ATOM 958 N N . VAL A 1 126 ? -8.203 -7.575 17.130 1.00 36.78 126 VAL A N 1
ATOM 959 C CA . VAL A 1 126 ? -8.705 -8.712 16.355 1.00 36.78 126 VAL A CA 1
ATOM 960 C C . VAL A 1 126 ? -7.552 -9.198 15.485 1.00 36.78 126 VAL A C 1
ATOM 962 O O . VAL A 1 126 ? -7.029 -8.473 14.648 1.00 36.78 126 VAL A O 1
ATOM 965 N N . LYS A 1 127 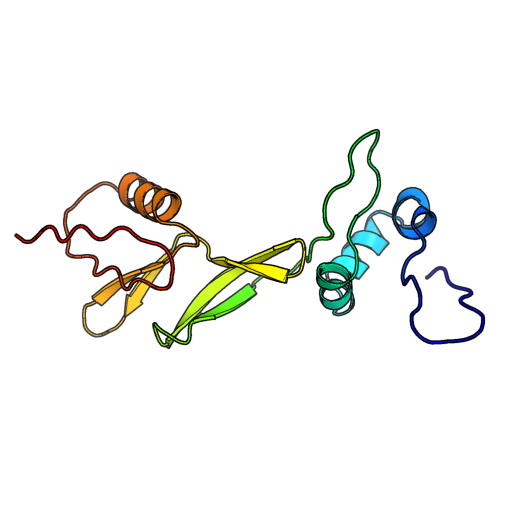? -7.105 -10.420 15.769 1.00 38.84 127 LYS A N 1
ATOM 966 C CA . LYS A 1 127 ? -6.005 -11.112 15.093 1.00 38.84 127 LYS A CA 1
ATOM 967 C C . LYS A 1 127 ? -6.489 -11.673 13.757 1.00 38.84 127 LYS A C 1
ATOM 969 O O . LYS A 1 127 ? -7.443 -12.446 13.770 1.00 38.84 127 LYS A O 1
ATOM 974 N N . SER A 1 128 ? -5.732 -11.464 12.681 1.00 36.31 128 SER A N 1
ATOM 975 C CA . SER A 1 128 ? -5.737 -12.375 11.534 1.00 36.31 128 SER A CA 1
ATOM 976 C C . SER A 1 128 ? -4.307 -12.732 11.101 1.00 36.31 128 SER A C 1
ATOM 978 O O . SER A 1 128 ? -3.503 -11.886 10.749 1.00 36.31 128 SER A O 1
ATOM 980 N N . CYS A 1 129 ? -3.992 -14.026 11.237 1.00 36.59 129 CYS A N 1
ATOM 981 C CA . CYS A 1 129 ? -2.782 -14.760 10.829 1.00 36.59 129 CYS A CA 1
ATOM 982 C C . CYS A 1 129 ? -1.385 -14.259 11.287 1.00 36.59 129 CYS A C 1
ATOM 984 O O . CYS A 1 129 ? -0.690 -13.556 10.565 1.00 36.59 129 CYS A O 1
ATOM 986 N N . GLY A 1 130 ? -0.919 -14.765 12.447 1.00 34.62 130 GLY A N 1
ATOM 987 C CA . GLY A 1 130 ? 0.505 -14.741 12.845 1.00 34.62 130 GLY A CA 1
ATOM 988 C C . GLY A 1 130 ? 0.818 -14.322 14.293 1.00 34.62 130 GLY A C 1
ATOM 989 O O . GLY A 1 130 ? 1.566 -13.383 14.495 1.00 34.62 130 GLY A O 1
ATOM 990 N N . THR A 1 131 ? 0.229 -15.001 15.291 1.00 39.97 131 THR A N 1
ATOM 991 C CA . THR A 1 131 ? 0.684 -15.179 16.704 1.00 39.97 131 THR A CA 1
ATOM 992 C C . THR A 1 131 ? 1.437 -14.010 17.392 1.00 39.97 131 THR A C 1
ATOM 994 O O . THR A 1 131 ? 2.596 -13.782 17.105 1.00 39.97 131 THR A O 1
ATOM 997 N N . VAL A 1 132 ? 0.839 -13.246 18.327 1.00 32.81 132 VAL A N 1
ATOM 998 C CA . VAL A 1 132 ? 0.857 -13.422 19.812 1.00 32.81 132 VAL A CA 1
ATOM 999 C C . VAL A 1 132 ? -0.338 -12.654 20.414 1.00 32.81 132 VAL A C 1
ATOM 1001 O O . VAL A 1 132 ? -0.672 -11.579 19.936 1.00 32.81 132 VAL A O 1
ATOM 1004 N N . SER A 1 133 ? -1.034 -13.214 21.415 1.00 37.44 133 SER A N 1
ATOM 1005 C CA . SER A 1 133 ? -2.108 -12.517 22.150 1.00 37.44 133 SER A CA 1
ATOM 1006 C C . SER A 1 133 ? -1.699 -12.302 23.602 1.00 37.44 133 SER A C 1
ATOM 1008 O O . SER A 1 133 ? -1.410 -13.272 24.303 1.00 37.44 133 SER A O 1
ATOM 1010 N N . ARG A 1 134 ? -1.733 -11.055 24.073 1.00 29.05 134 ARG A N 1
ATOM 1011 C CA . ARG A 1 134 ? -1.794 -10.739 25.502 1.00 29.05 134 ARG A CA 1
ATOM 1012 C C . ARG A 1 134 ? -3.059 -9.930 25.755 1.00 29.05 134 ARG A C 1
ATOM 1014 O O . ARG A 1 134 ? -3.178 -8.802 25.297 1.00 29.05 134 ARG A O 1
ATOM 1021 N N . CYS A 1 135 ? -4.000 -10.551 26.461 1.00 31.34 135 CYS A N 1
ATOM 1022 C CA . CYS A 1 135 ? -5.087 -9.858 27.137 1.00 31.34 135 CYS A CA 1
ATOM 1023 C C . C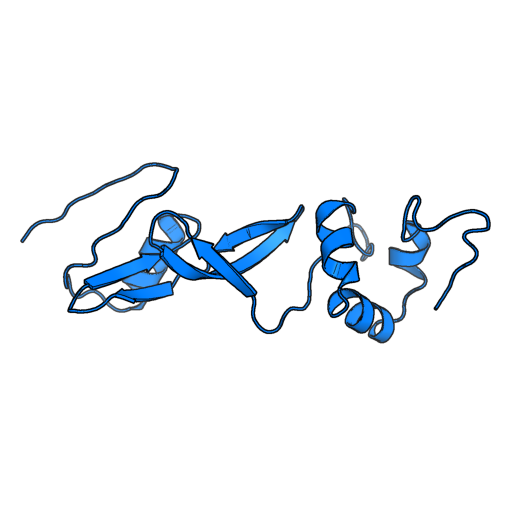YS A 1 135 ? -4.482 -9.214 28.386 1.00 31.34 135 CYS A C 1
ATOM 1025 O O . CYS A 1 135 ? -3.935 -9.931 29.223 1.00 31.34 135 CYS A O 1
ATOM 1027 N N . VAL A 1 136 ? -4.558 -7.892 28.508 1.00 33.41 136 VAL A N 1
ATOM 1028 C CA . VAL A 1 136 ? -4.407 -7.230 29.805 1.00 33.41 136 VAL A CA 1
ATOM 1029 C C . VAL A 1 136 ? -5.794 -6.743 30.179 1.00 33.41 136 VAL A C 1
ATOM 1031 O O . VAL A 1 136 ? -6.317 -5.809 29.580 1.00 33.41 136 VAL A O 1
ATOM 1034 N N . THR A 1 137 ? -6.414 -7.472 31.098 1.00 25.98 137 THR A N 1
ATOM 1035 C CA . THR A 1 137 ? -7.649 -7.080 31.771 1.00 25.98 137 THR A CA 1
ATOM 1036 C C . THR A 1 137 ? -7.283 -6.091 32.873 1.00 25.98 137 THR A C 1
ATOM 1038 O O . THR A 1 137 ? -6.357 -6.364 33.641 1.00 25.98 137 THR A O 1
ATOM 1041 N N . VAL A 1 138 ? -8.017 -4.986 32.969 1.00 31.69 138 VAL A N 1
ATOM 1042 C CA . VAL A 1 138 ? -8.276 -4.314 34.248 1.00 31.69 138 VAL A CA 1
ATOM 1043 C C . VAL A 1 138 ? -9.781 -4.337 34.438 1.00 31.69 138 VAL A C 1
ATOM 1045 O O . VAL A 1 138 ? -10.476 -4.004 33.451 1.00 31.69 138 VAL A O 1
#

Secondary structure (DSSP, 8-state):
------S-S-SSSS-HHIIIII--HHHHHHHHHSTHHHHHHHH-S----BTTB-PPP----S--EEEETTTTEEEEEEE-GGG-EEEPPEEEEETTTEEEEE-SSHHHHHHHHHHT------B-----SS--------

Sequence (138 aa):
MGGDDGKWLLKDVVCGVCNTDVFSPMETKVMRASPLAIARLFKQTRSRKRGKRTAAPSIYAPVSYFDDPQSGLLLEQELGSGGQSMVWPQVNYVPPERMTVSATDAASANELIRDLGHSPTCLRFVKSCGTVSRCVTV